Protein AF-A0A2V3JFK9-F1 (afdb_monomer)

Foldseek 3Di:
DVVVVVVVVVVVVVVVVVVVVVVVVVVVVLVVQLVVLQVVLVVCVVVVNLVSSLVSLVVSCVSPVPPVVSVVSNVD

Radius of gyration: 20.86 Å; Cα contacts (8 Å, |Δi|>4): 52; chains: 1; bounding box: 45×18×59 Å

Structure (mmCIF, N/CA/C/O backbone):
data_AF-A0A2V3JFK9-F1
#
_entry.id   AF-A0A2V3JFK9-F1
#
loop_
_atom_site.group_PDB
_atom_site.id
_atom_site.type_symbol
_atom_site.label_atom_id
_atom_site.label_alt_id
_atom_site.label_comp_id
_atom_site.label_asym_id
_atom_site.label_entity_id
_atom_site.label_seq_id
_atom_site.pdbx_PDB_ins_code
_atom_site.Cartn_x
_atom_site.Cartn_y
_atom_site.Cartn_z
_atom_site.occupancy
_atom_site.B_iso_or_equiv
_atom_site.auth_seq_id
_atom_site.auth_comp_id
_atom_site.auth_asym_id
_atom_site.auth_atom_id
_atom_site.pdbx_PDB_model_num
ATOM 1 N N . MET A 1 1 ? 29.126 -5.573 -44.066 1.00 61.53 1 MET A N 1
ATOM 2 C CA . MET A 1 1 ? 27.983 -6.365 -43.536 1.00 61.53 1 MET A CA 1
ATOM 3 C C . MET A 1 1 ? 28.084 -6.671 -42.037 1.00 61.53 1 MET A C 1
ATOM 5 O O . MET A 1 1 ? 27.054 -6.677 -41.377 1.00 61.53 1 MET A O 1
ATOM 9 N N . VAL A 1 2 ? 29.282 -6.902 -41.482 1.00 67.81 2 VAL A N 1
ATOM 10 C CA . VAL A 1 2 ? 29.491 -7.202 -40.045 1.00 67.81 2 VAL A CA 1
ATOM 11 C C . VAL A 1 2 ? 29.168 -6.003 -39.137 1.00 67.81 2 VAL A C 1
ATOM 13 O O . VAL A 1 2 ? 28.487 -6.151 -38.128 1.00 67.81 2 VAL A O 1
ATOM 16 N N . GLU A 1 3 ? 29.552 -4.794 -39.548 1.00 70.44 3 GLU A N 1
ATOM 17 C CA . GLU A 1 3 ? 29.390 -3.562 -38.760 1.00 70.44 3 GLU A CA 1
ATOM 18 C C . GLU A 1 3 ? 27.920 -3.128 -38.567 1.00 70.44 3 GLU A C 1
ATOM 20 O O . GLU A 1 3 ? 27.537 -2.646 -37.505 1.00 70.44 3 GLU A O 1
ATOM 25 N N . SER A 1 4 ? 27.059 -3.368 -39.566 1.00 71.06 4 SER A N 1
ATOM 26 C CA . SER A 1 4 ? 25.605 -3.139 -39.453 1.00 71.06 4 SER A CA 1
ATOM 27 C C . SER A 1 4 ? 24.933 -4.114 -38.483 1.00 71.06 4 SER A C 1
ATOM 29 O O . SER A 1 4 ? 24.037 -3.720 -37.744 1.00 71.06 4 SER A O 1
ATOM 31 N N . ARG A 1 5 ? 25.381 -5.375 -38.433 1.00 80.94 5 ARG A N 1
ATOM 32 C CA . ARG A 1 5 ? 24.835 -6.378 -37.505 1.00 80.94 5 ARG A CA 1
ATOM 33 C C . ARG A 1 5 ? 25.247 -6.089 -36.060 1.00 80.94 5 ARG A C 1
ATOM 35 O O . ARG A 1 5 ? 24.420 -6.219 -35.166 1.00 80.94 5 ARG A O 1
ATOM 42 N N . ALA A 1 6 ? 26.478 -5.623 -35.844 1.00 77.25 6 ALA A N 1
ATOM 43 C CA . ALA A 1 6 ? 26.973 -5.239 -34.522 1.00 77.25 6 ALA A CA 1
ATOM 44 C C . ALA A 1 6 ? 26.160 -4.090 -33.894 1.00 77.25 6 ALA A C 1
ATOM 46 O O . ALA A 1 6 ? 25.805 -4.156 -32.719 1.00 77.25 6 ALA A O 1
ATOM 47 N N . LYS A 1 7 ? 25.789 -3.074 -34.687 1.00 81.81 7 LYS A N 1
ATOM 48 C CA . LYS A 1 7 ? 24.946 -1.954 -34.228 1.00 81.81 7 LYS A CA 1
ATOM 49 C C . LYS A 1 7 ? 23.535 -2.402 -33.834 1.00 81.81 7 LYS A C 1
ATOM 51 O O . LYS A 1 7 ? 23.009 -1.941 -32.826 1.00 81.81 7 LYS A O 1
ATOM 56 N N . ILE A 1 8 ? 22.947 -3.328 -34.594 1.00 82.06 8 ILE A N 1
ATOM 57 C CA . ILE A 1 8 ? 21.617 -3.887 -34.303 1.00 82.06 8 ILE A CA 1
ATOM 58 C C . ILE A 1 8 ? 21.642 -4.696 -33.001 1.00 82.06 8 ILE A C 1
ATOM 60 O O . ILE A 1 8 ? 20.776 -4.512 -32.151 1.00 82.06 8 ILE A O 1
ATOM 64 N N . VAL A 1 9 ? 22.655 -5.545 -32.808 1.00 83.50 9 VAL A N 1
ATOM 65 C CA . VAL A 1 9 ? 22.807 -6.333 -31.572 1.00 83.50 9 VAL A CA 1
ATOM 66 C C . VAL A 1 9 ? 23.002 -5.419 -30.358 1.00 83.50 9 VAL A C 1
ATOM 68 O O . VAL A 1 9 ? 22.344 -5.614 -29.339 1.00 83.50 9 VAL A O 1
ATOM 71 N N . ALA A 1 10 ? 23.830 -4.377 -30.477 1.00 83.44 10 ALA A N 1
ATOM 72 C CA . ALA A 1 10 ? 24.018 -3.397 -29.409 1.00 83.44 10 ALA A CA 1
ATOM 73 C C . ALA A 1 10 ? 22.708 -2.672 -29.044 1.00 83.44 10 ALA A C 1
ATOM 75 O O . ALA A 1 10 ? 22.402 -2.521 -27.863 1.00 83.44 10 ALA A O 1
ATOM 76 N N . ALA A 1 11 ? 21.905 -2.279 -30.038 1.00 84.19 11 ALA A N 1
ATOM 77 C CA . ALA A 1 11 ? 20.619 -1.623 -29.809 1.00 84.19 11 ALA A CA 1
ATOM 78 C C . ALA A 1 11 ? 19.616 -2.529 -29.071 1.00 84.19 11 ALA A C 1
ATOM 80 O O . ALA A 1 11 ? 18.955 -2.074 -28.140 1.00 84.19 11 ALA A O 1
ATOM 81 N N . VAL A 1 12 ? 19.542 -3.816 -29.425 1.00 87.12 12 VAL A N 1
ATOM 82 C CA . VAL A 1 12 ? 18.668 -4.787 -28.740 1.00 87.12 12 VAL A CA 1
ATOM 83 C C . VAL A 1 12 ? 19.089 -4.984 -27.280 1.00 87.12 12 VAL A C 1
ATOM 85 O O . VAL A 1 12 ? 18.233 -4.991 -26.396 1.00 87.12 12 VAL A O 1
ATOM 88 N N . CYS A 1 13 ? 20.394 -5.070 -27.002 1.00 86.38 13 CYS A N 1
ATOM 89 C CA . CYS A 1 13 ? 20.899 -5.168 -25.630 1.00 86.38 13 CYS A CA 1
ATOM 90 C C . CYS A 1 13 ? 20.559 -3.922 -24.798 1.00 86.38 13 CYS A C 1
ATOM 92 O O . CYS A 1 13 ? 20.142 -4.046 -23.650 1.00 86.38 13 CYS A O 1
ATOM 94 N N . ILE A 1 14 ? 20.689 -2.726 -25.379 1.00 88.69 14 ILE A N 1
ATOM 95 C CA . ILE A 1 14 ? 20.355 -1.465 -24.701 1.00 88.69 14 ILE A CA 1
ATOM 96 C C . ILE A 1 14 ? 18.857 -1.397 -24.383 1.00 88.69 14 ILE A C 1
ATOM 98 O O . ILE A 1 14 ? 18.489 -1.043 -23.266 1.00 88.69 14 ILE A O 1
ATOM 102 N N . ILE A 1 15 ? 17.988 -1.789 -25.319 1.00 87.31 15 ILE A N 1
ATOM 103 C CA . ILE A 1 15 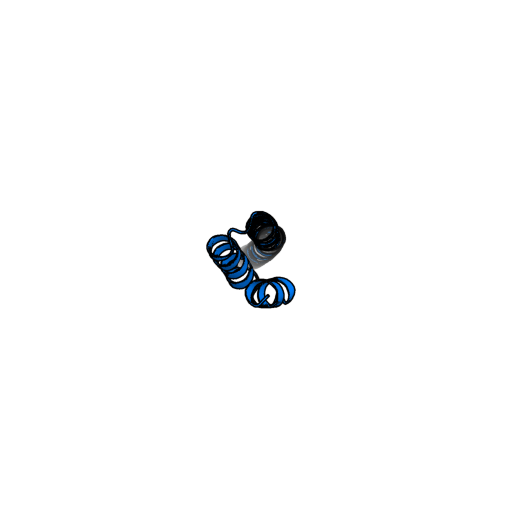? 16.536 -1.827 -25.091 1.00 87.31 15 ILE A CA 1
ATOM 104 C C . ILE A 1 15 ? 16.190 -2.811 -23.966 1.00 87.31 15 ILE A C 1
ATOM 106 O O . ILE A 1 15 ? 15.424 -2.466 -23.067 1.00 87.31 15 ILE A O 1
ATOM 110 N N . GLY A 1 16 ? 16.794 -4.003 -23.965 1.00 86.12 16 GLY A N 1
ATOM 111 C CA . GLY A 1 16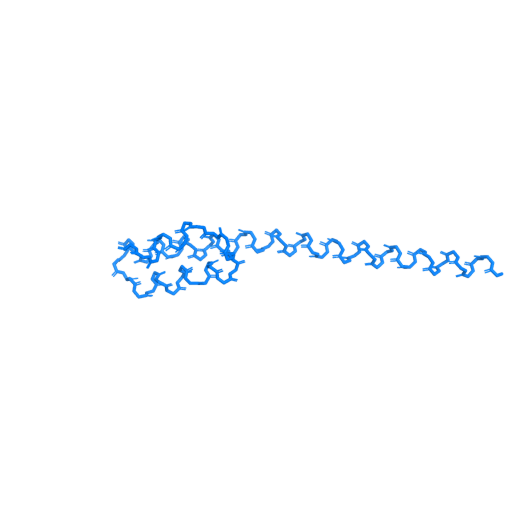 ? 16.616 -4.978 -22.887 1.00 86.12 16 GLY A CA 1
ATOM 112 C C . 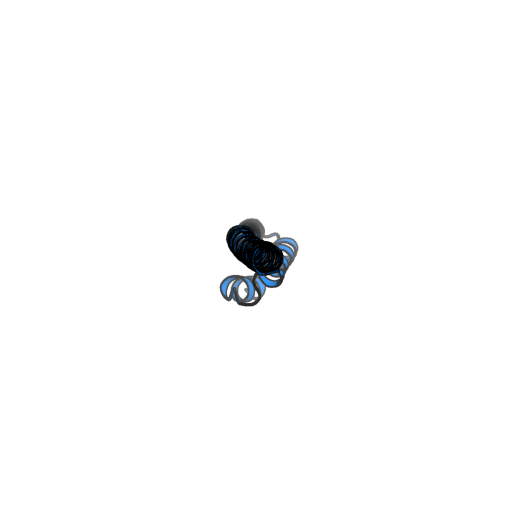GLY A 1 16 ? 17.045 -4.438 -21.517 1.00 86.12 16 GLY A C 1
ATOM 113 O O . GLY A 1 16 ? 16.327 -4.619 -20.533 1.00 86.12 16 GLY A O 1
ATOM 114 N N . LEU A 1 17 ? 18.166 -3.711 -21.457 1.00 85.19 17 LEU A N 1
ATOM 115 C CA . LEU A 1 17 ? 18.646 -3.066 -20.230 1.00 85.19 17 LEU A CA 1
ATOM 116 C C . LEU A 1 17 ? 17.696 -1.965 -19.738 1.00 85.19 17 LEU A C 1
ATOM 118 O O . LEU A 1 17 ? 17.429 -1.885 -18.541 1.00 85.19 17 LEU A O 1
ATOM 122 N N . ILE A 1 18 ? 17.146 -1.147 -20.638 1.00 87.12 18 ILE A N 1
ATOM 123 C CA . ILE A 1 18 ? 1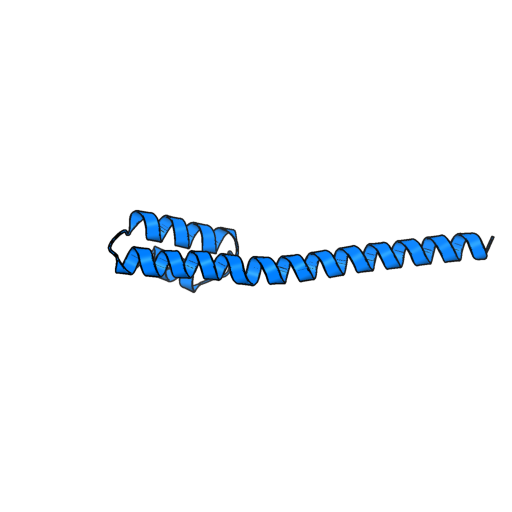6.190 -0.087 -20.282 1.00 87.12 18 ILE A CA 1
ATOM 124 C C . ILE A 1 18 ? 14.908 -0.683 -19.689 1.00 87.12 18 ILE A C 1
ATOM 126 O O . ILE A 1 18 ? 14.423 -0.196 -18.669 1.00 87.12 18 ILE A O 1
ATOM 130 N N . ILE A 1 19 ? 14.381 -1.758 -20.284 1.00 85.88 19 ILE A N 1
ATOM 131 C CA . ILE A 1 19 ? 13.184 -2.446 -19.775 1.00 85.88 19 ILE A CA 1
ATOM 132 C C . ILE A 1 19 ? 13.448 -3.021 -18.377 1.00 85.88 19 ILE A C 1
ATOM 134 O O . ILE A 1 19 ? 12.631 -2.842 -17.474 1.00 85.88 19 ILE A O 1
ATOM 138 N N . ALA A 1 20 ? 14.602 -3.664 -18.177 1.00 81.62 20 ALA A N 1
ATOM 139 C CA . ALA A 1 20 ? 14.978 -4.230 -16.883 1.00 81.62 20 ALA A CA 1
ATOM 140 C C . ALA A 1 20 ? 15.107 -3.153 -15.789 1.00 81.62 20 ALA A C 1
ATOM 142 O O . ALA A 1 20 ? 14.606 -3.333 -14.679 1.00 81.62 20 ALA A O 1
ATOM 143 N N . LEU A 1 21 ? 15.722 -2.010 -16.110 1.00 79.75 21 LEU A N 1
ATOM 144 C CA . LEU A 1 21 ? 15.836 -0.879 -15.186 1.00 79.75 21 LEU A CA 1
ATOM 145 C C . LEU A 1 21 ? 14.472 -0.249 -14.872 1.00 79.75 21 LEU A C 1
ATOM 147 O O . LEU A 1 21 ? 14.204 0.077 -13.716 1.00 79.75 21 LEU A O 1
ATOM 151 N N . GLY A 1 22 ? 13.593 -0.126 -15.870 1.00 82.81 22 GLY A N 1
ATOM 152 C CA . GLY A 1 22 ? 12.229 0.369 -15.681 1.00 82.81 22 GLY A CA 1
ATOM 153 C C . GLY A 1 22 ? 11.404 -0.522 -14.749 1.00 82.81 22 GLY A C 1
ATOM 154 O O . GLY A 1 22 ? 10.749 -0.017 -13.839 1.00 82.81 22 GLY A O 1
ATOM 155 N N . ALA A 1 23 ? 11.488 -1.845 -14.916 1.00 80.25 23 ALA A N 1
ATOM 156 C CA . ALA A 1 23 ? 10.805 -2.804 -14.048 1.00 80.25 23 ALA A CA 1
ATOM 157 C C . ALA A 1 23 ? 11.314 -2.744 -12.595 1.00 80.25 23 ALA A C 1
ATOM 159 O O . ALA A 1 23 ? 10.513 -2.758 -11.661 1.00 80.25 23 ALA A O 1
ATOM 160 N N . ALA A 1 24 ? 12.631 -2.619 -12.396 1.00 75.38 24 ALA A N 1
ATOM 161 C CA . ALA A 1 24 ? 13.223 -2.488 -11.065 1.00 75.38 24 ALA A CA 1
ATOM 162 C C . ALA A 1 24 ? 12.809 -1.180 -10.366 1.00 75.38 24 ALA A C 1
ATOM 164 O O . ALA A 1 24 ? 12.431 -1.198 -9.195 1.00 75.38 24 ALA A O 1
ATOM 165 N N . ALA A 1 25 ? 12.822 -0.052 -11.085 1.00 75.12 25 ALA A N 1
ATOM 166 C CA . ALA A 1 25 ? 12.366 1.233 -10.556 1.00 75.12 25 ALA A CA 1
ATOM 167 C C . ALA A 1 25 ? 10.872 1.207 -10.191 1.00 75.12 25 ALA A C 1
ATOM 169 O O . ALA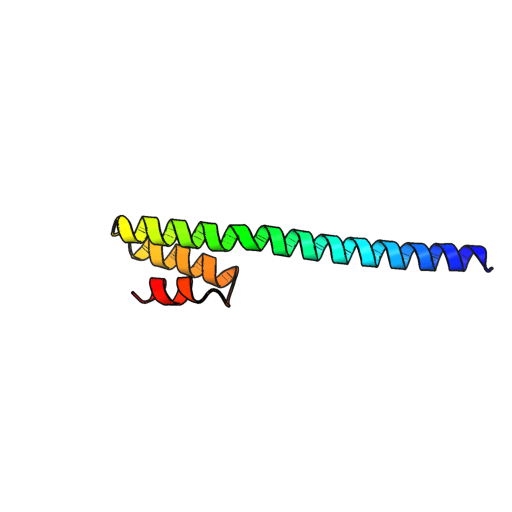 A 1 25 ? 10.482 1.732 -9.149 1.00 75.12 25 ALA A O 1
ATOM 170 N N . TYR A 1 26 ? 10.046 0.552 -11.013 1.00 75.00 26 TYR A N 1
ATOM 171 C CA . TYR A 1 26 ? 8.620 0.386 -10.745 1.00 75.00 26 TYR A CA 1
ATOM 172 C C . TYR A 1 26 ? 8.369 -0.446 -9.481 1.00 75.00 26 TYR A C 1
ATOM 174 O O . TYR A 1 26 ? 7.608 -0.018 -8.621 1.00 75.00 26 TYR A O 1
ATOM 182 N N . ALA A 1 27 ? 9.069 -1.573 -9.316 1.00 69.06 27 ALA A N 1
ATOM 183 C CA . ALA A 1 27 ? 8.953 -2.417 -8.126 1.00 69.06 27 ALA A CA 1
ATOM 184 C C . ALA A 1 27 ? 9.368 -1.688 -6.830 1.00 69.06 27 ALA A C 1
ATOM 186 O O . ALA A 1 27 ? 8.722 -1.840 -5.792 1.00 69.06 27 ALA A O 1
ATOM 187 N N . LEU A 1 28 ? 10.420 -0.862 -6.889 1.00 68.06 28 LEU A N 1
ATOM 188 C CA . LEU A 1 28 ? 10.846 -0.027 -5.759 1.00 68.06 28 LEU A CA 1
ATOM 189 C C . LEU A 1 28 ? 9.808 1.055 -5.423 1.00 68.06 28 LEU A C 1
ATOM 191 O O . LEU A 1 28 ? 9.556 1.318 -4.248 1.00 68.06 28 LEU A O 1
ATOM 195 N N . ALA A 1 29 ? 9.179 1.654 -6.438 1.00 69.31 29 ALA A N 1
ATOM 196 C CA . ALA A 1 29 ? 8.149 2.675 -6.258 1.00 69.31 29 ALA A CA 1
ATOM 197 C C . ALA A 1 29 ? 6.826 2.101 -5.726 1.00 69.31 29 ALA A C 1
ATOM 199 O O . ALA A 1 29 ? 6.172 2.730 -4.904 1.00 69.31 29 ALA A O 1
ATOM 200 N N . THR A 1 30 ? 6.419 0.902 -6.148 1.00 64.44 3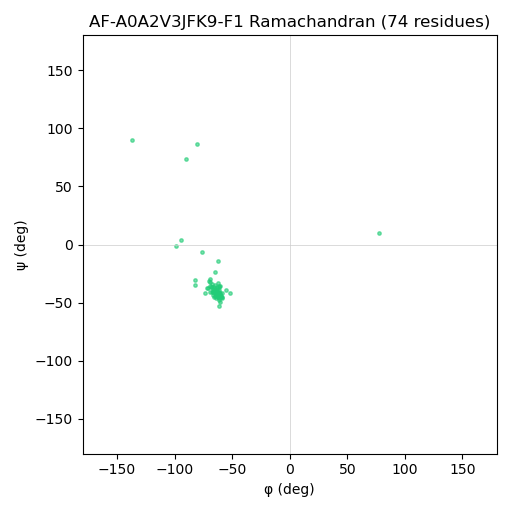0 THR A N 1
ATOM 201 C CA . THR A 1 30 ? 5.218 0.249 -5.600 1.00 64.44 30 THR A CA 1
ATOM 202 C C . THR A 1 30 ? 5.438 -0.214 -4.165 1.00 64.44 30 THR A C 1
ATOM 204 O O . THR A 1 30 ? 4.499 -0.177 -3.372 1.00 64.44 30 THR A O 1
ATOM 207 N N . GLY A 1 31 ? 6.681 -0.580 -3.820 1.00 69.31 31 GLY A N 1
ATOM 208 C CA . GLY A 1 31 ? 7.111 -0.968 -2.477 1.00 69.31 31 GLY A CA 1
ATOM 209 C C . GLY A 1 31 ? 6.734 0.036 -1.385 1.00 69.31 31 GLY A C 1
ATOM 210 O O . GLY A 1 31 ? 6.281 -0.349 -0.311 1.00 69.31 31 GLY A O 1
ATOM 211 N N . SER A 1 32 ? 6.883 1.329 -1.674 1.00 77.88 32 SER A N 1
ATOM 212 C CA . SER A 1 32 ? 6.547 2.403 -0.737 1.00 77.88 32 SER A CA 1
ATOM 213 C C . SER A 1 32 ? 5.057 2.755 -0.729 1.00 77.88 32 SER A C 1
ATOM 215 O O . SER A 1 32 ? 4.526 3.142 0.311 1.00 77.88 32 SER A O 1
ATOM 217 N N . GLN A 1 33 ? 4.362 2.594 -1.858 1.00 86.31 33 GLN A N 1
ATOM 218 C CA . GLN A 1 33 ? 2.979 3.052 -2.008 1.00 86.31 33 GLN A CA 1
ATOM 219 C C . GLN A 1 33 ? 1.977 2.176 -1.249 1.00 86.31 33 GLN A C 1
ATOM 221 O O . GLN A 1 33 ? 1.089 2.717 -0.595 1.00 86.31 33 GLN A O 1
ATOM 226 N N . TYR A 1 34 ? 2.109 0.843 -1.275 1.00 92.88 34 TYR A N 1
ATOM 227 C CA . TYR A 1 34 ? 1.172 -0.010 -0.525 1.00 92.88 34 TYR A CA 1
ATOM 228 C C . TYR A 1 34 ? 1.328 0.165 0.995 1.00 92.88 34 TYR A C 1
ATOM 230 O O . TYR A 1 34 ? 0.327 0.191 1.706 1.00 92.88 34 TYR A O 1
ATOM 238 N N . MET A 1 35 ? 2.563 0.359 1.482 1.00 94.56 35 MET A N 1
ATOM 239 C CA . MET A 1 35 ? 2.844 0.649 2.896 1.00 94.56 35 MET A CA 1
ATOM 240 C C . MET A 1 35 ? 2.257 1.995 3.320 1.00 94.56 35 MET A C 1
ATOM 242 O O . MET A 1 35 ? 1.733 2.121 4.422 1.00 94.56 35 MET A O 1
ATOM 246 N N . HIS A 1 36 ? 2.304 2.996 2.438 1.00 95.38 36 HIS A N 1
ATOM 247 C CA . HIS A 1 36 ? 1.675 4.286 2.695 1.00 95.38 36 HIS A CA 1
ATOM 248 C C . HIS A 1 36 ? 0.162 4.147 2.907 1.00 95.38 36 HIS A C 1
ATOM 250 O O . HIS A 1 36 ? -0.354 4.620 3.916 1.00 95.38 36 HIS A O 1
ATOM 256 N N . TYR A 1 37 ? -0.537 3.447 2.009 1.00 97.25 37 TYR A N 1
ATOM 257 C CA . TYR A 1 37 ? -1.970 3.197 2.173 1.00 97.25 37 TYR A CA 1
ATOM 258 C C . TYR A 1 37 ? -2.280 2.358 3.413 1.00 97.25 37 TYR A C 1
ATOM 260 O O . TYR A 1 37 ? -3.233 2.654 4.120 1.00 97.25 37 TYR A O 1
ATOM 268 N N . TYR A 1 38 ? -1.458 1.363 3.735 1.00 97.56 38 TYR A N 1
ATOM 269 C CA . TYR A 1 38 ? -1.620 0.606 4.971 1.00 97.56 38 TYR A CA 1
ATOM 270 C C . TYR A 1 38 ? -1.539 1.487 6.220 1.00 97.56 38 TYR A C 1
ATOM 272 O O . TYR A 1 38 ? -2.411 1.394 7.079 1.00 97.56 38 TYR A O 1
ATOM 280 N N . ASN A 1 39 ? -0.547 2.375 6.297 1.00 97.50 39 ASN A N 1
ATOM 281 C CA . ASN A 1 39 ? -0.400 3.279 7.437 1.00 97.50 39 ASN A CA 1
ATOM 282 C C . ASN A 1 39 ? -1.600 4.228 7.558 1.00 97.50 39 ASN A C 1
ATOM 284 O O . ASN A 1 39 ? -2.123 4.394 8.654 1.00 97.50 39 ASN A O 1
ATOM 288 N N . LEU A 1 40 ? -2.100 4.770 6.440 1.00 97.94 40 LEU A N 1
ATOM 289 C CA . LEU A 1 40 ? -3.332 5.570 6.442 1.00 97.94 40 LEU A CA 1
ATOM 290 C C . LEU A 1 40 ? -4.547 4.771 6.935 1.00 97.94 40 LEU A C 1
ATOM 292 O O . LEU A 1 40 ? -5.412 5.321 7.612 1.00 97.94 40 LEU A O 1
ATOM 296 N N . GLY A 1 41 ? -4.615 3.477 6.607 1.00 98.06 41 GLY A N 1
ATOM 297 C CA . GLY A 1 41 ? -5.647 2.579 7.117 1.00 98.06 41 GLY A CA 1
ATOM 298 C C . GLY A 1 41 ? -5.566 2.408 8.632 1.00 98.06 41 GLY A C 1
ATOM 299 O O . GLY A 1 41 ? -6.584 2.519 9.307 1.00 98.06 41 GLY A O 1
ATOM 300 N N . VAL A 1 42 ? -4.355 2.219 9.169 1.00 98.31 42 VAL A N 1
ATOM 301 C CA . VAL A 1 42 ? -4.118 2.142 10.622 1.00 98.31 42 VAL A CA 1
ATOM 302 C C . VAL A 1 42 ? -4.525 3.446 11.309 1.00 98.31 42 VAL A C 1
ATOM 304 O O . VAL A 1 42 ? -5.280 3.407 12.272 1.00 98.31 42 VAL A O 1
ATOM 307 N N . GLU A 1 43 ? -4.114 4.597 10.777 1.00 98.38 43 GLU A N 1
ATOM 308 C CA . GLU A 1 43 ? -4.490 5.911 11.317 1.00 98.38 43 GLU A CA 1
ATOM 309 C C . G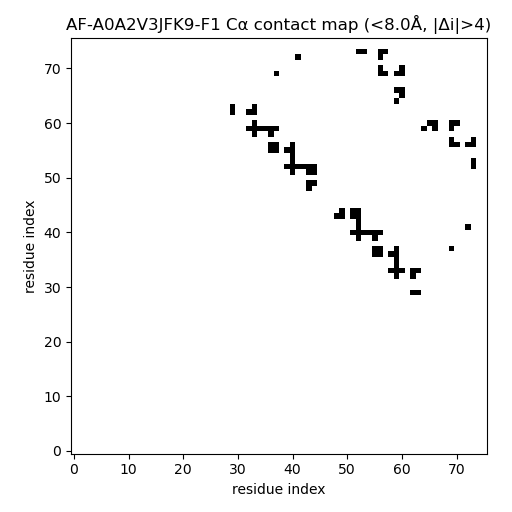LU A 1 43 ? -6.014 6.134 11.300 1.00 98.38 43 GLU A C 1
ATOM 311 O O . GLU A 1 43 ? -6.586 6.638 12.267 1.00 98.38 43 GLU A O 1
ATOM 316 N N . ALA A 1 44 ? -6.696 5.741 10.218 1.00 98.19 44 ALA A N 1
ATOM 317 C CA . ALA A 1 44 ? -8.152 5.840 10.119 1.00 98.19 44 ALA A CA 1
ATOM 318 C C . ALA A 1 44 ? -8.861 4.915 11.122 1.00 98.19 44 ALA A C 1
ATOM 320 O O . ALA A 1 44 ? -9.818 5.335 11.773 1.00 98.19 44 ALA A O 1
ATOM 321 N N . GLN A 1 45 ? -8.358 3.691 11.304 1.00 97.88 45 GLN A N 1
ATOM 322 C CA . GLN A 1 45 ? -8.865 2.745 12.297 1.00 97.88 45 GLN A CA 1
ATOM 323 C C . GLN A 1 45 ? -8.680 3.280 13.725 1.00 97.88 45 GLN A C 1
ATOM 325 O O . GLN A 1 45 ? -9.611 3.217 14.526 1.00 97.88 45 GLN A O 1
ATOM 330 N N . GLU A 1 46 ? -7.518 3.858 14.042 1.00 97.31 46 GLU A N 1
ATOM 331 C CA . GLU A 1 46 ? -7.250 4.505 15.334 1.00 97.31 46 GLU A CA 1
ATOM 332 C C . GLU A 1 46 ? -8.168 5.710 15.586 1.00 97.31 46 GLU A C 1
ATOM 334 O O . GLU A 1 46 ? -8.576 5.958 16.723 1.00 97.31 46 GLU A O 1
ATOM 339 N N . ALA A 1 47 ? -8.548 6.430 14.528 1.00 97.75 47 ALA A N 1
ATOM 340 C CA . ALA A 1 47 ? -9.536 7.504 14.584 1.00 97.75 47 ALA A CA 1
ATOM 341 C C . ALA A 1 47 ? -10.995 7.003 14.676 1.00 97.75 47 ALA A C 1
ATOM 343 O O . ALA A 1 47 ? -11.905 7.815 14.858 1.00 97.75 47 ALA A O 1
ATOM 344 N N . GLY A 1 48 ? -11.233 5.691 14.563 1.00 96.94 48 GLY A N 1
ATOM 345 C CA . GLY A 1 48 ? -12.564 5.074 14.557 1.00 96.94 48 GLY A CA 1
ATOM 346 C C . GLY A 1 48 ? -13.321 5.200 13.229 1.00 96.94 48 GLY A C 1
ATOM 347 O O . GLY A 1 48 ? -14.510 4.887 13.175 1.00 96.94 48 GLY A O 1
ATOM 348 N N . ASP A 1 49 ? -12.656 5.653 12.164 1.00 97.81 49 ASP A N 1
ATOM 349 C CA . ASP A 1 49 ? -13.208 5.761 10.810 1.00 97.81 49 ASP A CA 1
ATOM 350 C C . ASP A 1 49 ? -12.958 4.454 10.039 1.00 97.81 49 ASP A C 1
ATOM 352 O O . ASP A 1 49 ? -12.070 4.343 9.188 1.00 97.81 49 ASP A O 1
ATOM 356 N N . TYR A 1 50 ? -13.722 3.423 10.404 1.00 97.12 50 TYR A N 1
ATOM 357 C CA . TYR A 1 50 ? -13.544 2.066 9.882 1.00 97.12 50 TYR A CA 1
ATOM 358 C C . TYR A 1 50 ? -13.815 1.958 8.376 1.00 97.12 50 TYR A C 1
ATOM 360 O O . TYR A 1 50 ? -13.117 1.214 7.689 1.00 97.12 50 TYR A O 1
ATOM 368 N N . ASP A 1 51 ? -14.774 2.720 7.843 1.00 97.44 51 ASP A N 1
ATOM 369 C CA . ASP A 1 51 ? -15.082 2.715 6.407 1.00 97.44 51 ASP A CA 1
ATOM 370 C C . ASP A 1 51 ? -13.860 3.171 5.599 1.00 97.44 51 ASP A C 1
ATOM 372 O O . ASP A 1 51 ? -13.430 2.508 4.649 1.00 97.44 51 ASP A O 1
ATOM 376 N N . LYS A 1 52 ? -13.227 4.262 6.038 1.00 97.75 52 LYS A N 1
ATOM 377 C CA . LYS A 1 52 ? -12.025 4.796 5.402 1.00 97.75 52 LYS A CA 1
ATOM 378 C C . LYS A 1 52 ? -10.807 3.895 5.604 1.00 97.75 52 LYS A C 1
ATOM 380 O O . LYS A 1 52 ? -9.994 3.746 4.688 1.00 97.75 52 LYS A O 1
ATOM 385 N N . ALA A 1 53 ? -10.689 3.252 6.766 1.00 98.44 53 ALA A N 1
ATOM 386 C CA . ALA A 1 53 ? -9.650 2.254 7.006 1.00 98.44 53 ALA A CA 1
ATOM 387 C C . ALA A 1 53 ? -9.744 1.092 6.002 1.00 98.44 53 ALA A C 1
ATOM 389 O O . ALA A 1 53 ? -8.743 0.716 5.387 1.00 98.44 53 ALA A O 1
ATOM 390 N N . ILE A 1 54 ? -10.957 0.580 5.762 1.00 98.25 54 ILE A N 1
ATOM 391 C CA . ILE A 1 54 ? -11.213 -0.494 4.794 1.00 98.25 54 ILE A CA 1
ATOM 392 C C . ILE A 1 54 ? -10.816 -0.069 3.377 1.00 98.25 54 ILE A C 1
ATOM 394 O O . ILE A 1 54 ? -10.170 -0.854 2.676 1.00 98.25 54 ILE A O 1
ATOM 398 N N . GLU A 1 55 ? -11.154 1.153 2.954 1.00 98.12 55 GLU A N 1
ATOM 399 C CA . GLU A 1 55 ? -10.748 1.684 1.645 1.00 98.12 55 GLU A CA 1
ATOM 400 C C . GLU A 1 55 ? -9.222 1.739 1.498 1.00 98.12 55 GLU A C 1
ATOM 402 O O . GLU A 1 55 ? -8.663 1.302 0.485 1.00 98.12 55 GLU A O 1
ATOM 407 N N . TYR A 1 56 ? -8.521 2.222 2.523 1.00 98.38 56 TYR A N 1
ATOM 408 C CA . TYR A 1 56 ? -7.065 2.303 2.507 1.00 98.38 56 TYR A CA 1
ATOM 409 C C . TYR A 1 56 ? -6.393 0.928 2.501 1.00 98.38 56 TYR A C 1
ATOM 411 O O . TYR A 1 56 ? -5.491 0.689 1.691 1.00 98.38 56 TYR A O 1
ATOM 419 N N . TYR A 1 57 ? -6.866 -0.019 3.310 1.00 98.25 57 TYR A N 1
ATOM 420 C CA . TYR A 1 57 ? -6.373 -1.394 3.253 1.00 98.25 57 TYR A CA 1
ATOM 421 C C . TYR A 1 57 ? -6.676 -2.062 1.912 1.00 98.25 57 TYR A C 1
ATOM 423 O O . TYR A 1 57 ? -5.833 -2.786 1.383 1.00 98.25 57 TYR A O 1
ATOM 431 N N . HIS A 1 58 ? -7.836 -1.786 1.309 1.00 98.12 58 HIS A N 1
ATOM 432 C CA . HIS A 1 58 ? -8.151 -2.255 -0.037 1.00 98.12 58 HIS A CA 1
ATOM 433 C C . HIS A 1 58 ? -7.135 -1.736 -1.059 1.00 98.12 58 HIS A C 1
ATOM 435 O O . HIS A 1 58 ? -6.614 -2.517 -1.853 1.00 98.12 58 HIS A O 1
ATOM 441 N N . ARG A 1 59 ? -6.766 -0.454 -0.988 1.00 96.75 59 ARG A N 1
ATOM 442 C CA . ARG A 1 59 ? -5.773 0.126 -1.895 1.00 96.75 59 ARG A CA 1
ATOM 443 C C . ARG A 1 59 ? -4.371 -0.456 -1.699 1.00 96.75 59 ARG A C 1
ATOM 445 O O . ARG A 1 59 ? -3.660 -0.680 -2.678 1.00 96.75 59 ARG A O 1
ATOM 452 N N . ALA A 1 60 ? -3.982 -0.752 -0.458 1.00 96.25 60 ALA A N 1
ATOM 453 C CA . ALA A 1 60 ? -2.737 -1.463 -0.169 1.00 96.25 60 ALA A CA 1
ATOM 454 C C . ALA A 1 60 ? -2.727 -2.868 -0.804 1.00 96.25 60 ALA A C 1
ATOM 456 O O . ALA A 1 60 ? -1.726 -3.268 -1.398 1.00 96.25 60 ALA A O 1
ATOM 457 N N . ILE A 1 61 ? -3.858 -3.577 -0.751 1.00 96.00 61 ILE A N 1
ATOM 458 C CA . ILE A 1 61 ? -4.037 -4.902 -1.360 1.00 96.00 61 ILE A CA 1
ATOM 459 C C . ILE A 1 61 ? -3.983 -4.842 -2.893 1.00 96.00 61 ILE A C 1
ATOM 461 O O . ILE A 1 61 ? -3.363 -5.703 -3.509 1.00 96.00 61 ILE A O 1
ATOM 465 N N . GLU A 1 62 ? -4.584 -3.834 -3.528 1.00 94.81 62 GLU A N 1
ATOM 466 C CA . GLU A 1 62 ? -4.505 -3.667 -4.989 1.00 94.81 62 GLU A CA 1
ATOM 467 C C . GLU A 1 62 ? -3.063 -3.468 -5.477 1.00 94.81 62 GLU A C 1
ATOM 469 O O . GLU A 1 62 ? -2.694 -3.938 -6.554 1.00 94.81 62 GLU A O 1
ATOM 474 N N . LEU A 1 63 ? -2.241 -2.776 -4.684 1.00 92.56 63 LEU A N 1
ATOM 475 C CA . LEU A 1 63 ? -0.840 -2.502 -5.007 1.00 92.56 63 LEU A CA 1
ATOM 476 C C . LEU A 1 63 ? 0.088 -3.669 -4.665 1.00 92.56 63 LEU A C 1
ATOM 478 O O . LEU A 1 63 ? 1.066 -3.906 -5.375 1.00 92.56 63 LEU A O 1
ATOM 482 N N . ASN A 1 64 ? -0.203 -4.390 -3.584 1.00 92.19 64 ASN A N 1
ATOM 483 C CA . ASN A 1 64 ? 0.508 -5.597 -3.198 1.00 92.19 64 ASN A CA 1
ATOM 484 C C . ASN A 1 64 ? -0.487 -6.677 -2.740 1.00 92.19 64 ASN A C 1
ATOM 486 O O . ASN A 1 64 ? -0.772 -6.795 -1.545 1.00 92.19 64 ASN A O 1
ATOM 490 N N . PRO A 1 65 ? -0.968 -7.524 -3.669 1.00 94.00 65 PRO A N 1
ATOM 491 C CA . PRO A 1 65 ? -1.933 -8.577 -3.356 1.00 94.00 65 PRO A CA 1
ATOM 492 C C . PRO A 1 65 ? -1.432 -9.629 -2.362 1.00 94.00 65 PRO A C 1
ATOM 494 O O . PRO A 1 65 ? -2.242 -10.398 -1.852 1.00 94.00 65 PRO A O 1
ATOM 497 N N . GLY A 1 66 ? -0.120 -9.685 -2.101 1.00 94.31 66 GLY A N 1
ATOM 498 C CA . GLY A 1 66 ? 0.502 -10.567 -1.114 1.00 94.31 66 GLY A CA 1
ATOM 499 C C . GLY A 1 66 ? 0.719 -9.922 0.257 1.00 94.31 66 GLY A C 1
ATOM 500 O O . GLY A 1 66 ? 1.328 -10.548 1.123 1.00 94.31 66 GLY A O 1
ATOM 501 N N . PHE A 1 67 ? 0.270 -8.683 0.471 1.00 94.81 67 PHE A N 1
ATOM 502 C CA . PHE A 1 67 ? 0.481 -7.978 1.730 1.00 94.81 67 PHE A CA 1
ATOM 503 C C . PHE A 1 67 ? -0.523 -8.420 2.802 1.00 94.81 67 PHE A C 1
ATOM 505 O O . PHE A 1 67 ? -1.596 -7.840 2.967 1.00 94.81 67 PHE A O 1
ATOM 512 N N . VAL A 1 68 ? -0.165 -9.493 3.511 1.00 96.38 68 VAL A N 1
ATOM 513 C CA . VAL A 1 68 ? -1.024 -10.196 4.480 1.00 96.38 68 VAL A CA 1
ATOM 514 C C . VAL A 1 68 ? -1.570 -9.265 5.568 1.00 96.38 68 VAL A C 1
ATOM 516 O O . VAL A 1 68 ? -2.749 -9.366 5.904 1.00 96.38 68 VAL A O 1
ATOM 519 N N . ASP A 1 69 ? -0.763 -8.320 6.052 1.00 96.31 69 ASP A N 1
ATOM 520 C CA . ASP A 1 69 ? -1.151 -7.405 7.134 1.00 96.31 69 ASP A CA 1
ATOM 521 C C . ASP A 1 69 ? -2.357 -6.529 6.755 1.00 96.31 69 ASP A C 1
ATOM 523 O O . ASP A 1 69 ? -3.246 -6.303 7.576 1.00 96.31 69 ASP A O 1
ATOM 527 N N . ALA A 1 70 ? -2.456 -6.095 5.492 1.00 96.81 70 ALA A N 1
ATOM 528 C CA . ALA A 1 70 ? -3.611 -5.327 5.024 1.00 96.81 70 ALA A CA 1
ATOM 529 C C . ALA A 1 70 ? -4.892 -6.173 4.947 1.00 96.81 70 ALA A C 1
ATOM 531 O O . ALA A 1 70 ? -5.977 -5.653 5.195 1.00 96.81 70 ALA A O 1
ATOM 532 N N . TYR A 1 71 ? -4.802 -7.474 4.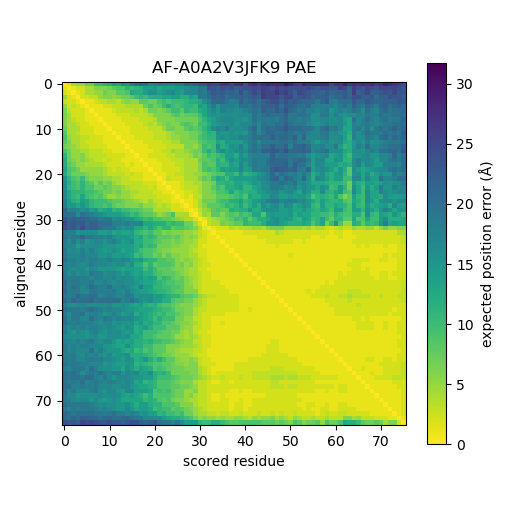645 1.00 97.88 71 TYR A N 1
ATOM 533 C CA . TYR A 1 71 ? -5.975 -8.354 4.717 1.00 97.88 71 TYR A CA 1
ATOM 534 C C . TYR A 1 71 ? -6.418 -8.586 6.155 1.00 97.88 71 TYR A C 1
ATOM 536 O O . TYR A 1 71 ? -7.620 -8.596 6.414 1.00 97.88 71 TYR A O 1
ATOM 544 N N . TYR A 1 72 ? -5.456 -8.775 7.060 1.00 97.31 72 TYR A N 1
ATOM 545 C CA . TYR A 1 72 ? -5.723 -8.989 8.475 1.00 97.31 72 TYR A CA 1
ATOM 546 C C . TYR A 1 72 ? -6.433 -7.776 9.087 1.00 97.31 72 TYR A C 1
ATOM 548 O O . TYR A 1 72 ? -7.532 -7.928 9.611 1.00 97.31 72 TYR A O 1
ATOM 556 N N . ASN A 1 73 ? -5.878 -6.570 8.927 1.00 95.62 73 ASN A N 1
ATOM 557 C CA . ASN A 1 73 ? -6.471 -5.366 9.516 1.00 95.62 73 ASN A CA 1
ATOM 558 C C . ASN A 1 73 ? -7.799 -4.961 8.864 1.00 95.62 73 ASN A C 1
ATOM 560 O O . ASN A 1 73 ? -8.669 -4.438 9.542 1.00 95.62 73 ASN A O 1
ATOM 564 N N 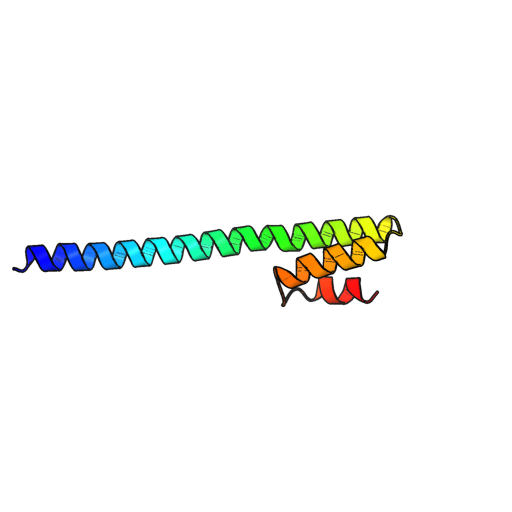. ARG A 1 74 ? -8.016 -5.247 7.572 1.00 94.31 74 ARG A N 1
ATOM 565 C CA . ARG A 1 74 ? -9.317 -4.985 6.928 1.00 94.31 74 ARG A CA 1
ATOM 566 C C . ARG A 1 74 ? -10.456 -5.838 7.498 1.00 94.31 74 ARG A C 1
ATOM 568 O O . ARG A 1 74 ? -11.617 -5.489 7.313 1.00 94.31 74 ARG A O 1
ATOM 575 N N . GLY A 1 75 ? -10.138 -6.990 8.088 1.00 88.56 75 GLY A N 1
ATOM 576 C CA . GLY A 1 75 ? -11.116 -7.894 8.697 1.00 88.56 75 GLY A CA 1
ATOM 577 C C . GLY A 1 75 ? -11.236 -7.775 10.219 1.00 88.56 75 GLY A C 1
ATOM 578 O O . GLY A 1 75 ? -12.027 -8.527 10.788 1.00 88.56 75 GLY A O 1
ATOM 579 N N . ALA A 1 76 ? -10.438 -6.908 10.851 1.00 81.06 76 ALA A N 1
ATOM 580 C CA . ALA A 1 76 ? -10.414 -6.672 12.294 1.00 81.06 76 ALA A CA 1
ATOM 581 C C . ALA A 1 76 ? -11.400 -5.565 12.690 1.00 81.06 76 ALA A C 1
ATOM 583 O O . ALA A 1 76 ? -12.035 -5.726 13.757 1.00 81.06 76 ALA A O 1
#

Mean predicted aligned error: 8.89 Å

Solvent-accessible surface area (backbone atoms only — not comparable to full-atom values): 4005 Å² total; per-residue (Å²): 118,68,71,65,51,53,55,52,53,52,51,53,52,52,52,53,50,53,52,53,51,51,52,53,53,48,54,58,54,46,60,55,50,24,54,51,29,35,51,52,12,52,54,26,44,76,72,67,39,54,71,60,13,38,53,25,13,49,52,14,32,76,65,33,81,80,47,60,66,35,58,52,62,57,74,106

Secondary structure (DSSP, 8-state):
-HHHHHHHHHHHHHHHHHHHHHHHHHHHHHHHHHHHHHHHHHHHHHTT-HHHHHHHHHHHHHH-TT-HHHHHHHT-

Sequence (76 aa):
MVESRAKIVAAVCIIGLIIALGAAAYALATGSQYMHYYNLGVEAQEAGDYDKAIEYYHRAIELNPGFVDAYYNRGA

pLDDT: mean 88.47, std 10.28, range [61.53, 98.44]

Nearest PDB structures (foldseek):
  1na3-assembly1_A  TM=9.886E-01  e=1.028E-02  unidentified
  1na3-assembly2_B  TM=9.965E-01  e=1.172E-02  unidentified
  7b80-assembly1_A  TM=9.691E-01  e=6.824E-01  Homo sapiens
  1hxi-assembly1_A  TM=9.880E-01  e=1.709E+00  Trypanosoma brucei
  4u0u-assembly1_A  TM=8.012E-01  e=1.011E+00  Homo sapiens